Protein AF-A0A3N1Q6R4-F1 (afdb_monomer_lite)

Secondary structure (DSSP, 8-state):
-HHHHHHHHHHHHHHHHSS---HHHHHHHHHHHSSSHHHHHHHHTS-TT-TTHHHHHHHHHHHHHHHHHHHHHHHHHHHHHHS--SS-HHHHHHHHHHHHHHHHHHHHHHHHHHTTT----HHHHHHHHHHHHHHHHHHHHTT-S-HHHHHHHHHHHHHHHHHHHHHH-S--

pLDDT: mean 73.5, std 14.08, range [44.28, 95.25]

Radius of gyration: 28.42 Å; chains: 1; bounding box: 59×37×84 Å

Sequence (172 aa):
MMRTRLVRALADIEYYLQAPLGWKEGTILVWAGMRGAITVAAAQTLPEDAPHRNLLVFIAFAVATGSLLLQGGSIGWLVKRLAPATTNPADETAERTKIMTLMQEASAPLMTDYQRGDFVDKETRLAVLQAQRNALLDARDDGTFDAEILQSSLVVLDADQISIDLRGGPNG

Foldseek 3Di:
DVPVLVVVLVVVVVVVVPPPCPPVNVVVCCLVPDDQPVLLVVLVPDDPPDVPNVVSNVVSVVVSVVCCCVSVVVVVVCCVVVVPPPDDVVRVVVQLVVLVVLLCVQQVVLVVVVVVDDDPDLVSVLSSLVSSLVSLVVCVVSVVGDPVSSVVVNVVSVVVNVVSVVVCPPDD

Structure (mmCIF, N/CA/C/O backbone):
data_AF-A0A3N1Q6R4-F1
#
_entry.id   AF-A0A3N1Q6R4-F1
#
loop_
_atom_site.group_PDB
_atom_site.id
_atom_site.type_symbol
_atom_site.label_atom_id
_atom_site.label_alt_id
_atom_site.label_comp_id
_atom_site.label_asym_id
_atom_site.label_entity_id
_atom_site.label_seq_id
_atom_site.pdbx_PDB_ins_code
_atom_site.Cartn_x
_atom_site.Cartn_y
_atom_site.Cartn_z
_atom_site.occupancy
_atom_site.B_iso_or_equiv
_atom_site.auth_seq_id
_atom_site.auth_comp_id
_atom_site.auth_asym_id
_atom_site.auth_atom_id
_atom_site.pdbx_PDB_model_num
ATOM 1 N N . MET A 1 1 ? -30.566 1.320 2.551 1.00 51.12 1 MET A N 1
ATOM 2 C CA . MET A 1 1 ? -29.225 1.903 2.784 1.00 51.12 1 MET A CA 1
ATOM 3 C C . MET A 1 1 ? -28.197 1.562 1.693 1.00 51.12 1 MET A C 1
ATOM 5 O O . MET A 1 1 ? -27.353 2.399 1.429 1.00 51.12 1 MET A O 1
ATOM 9 N N . MET A 1 2 ? -28.301 0.428 0.979 1.00 44.28 2 MET A N 1
ATOM 10 C CA . MET A 1 2 ? -27.386 0.029 -0.120 1.00 44.28 2 MET A CA 1
ATOM 11 C C . MET A 1 2 ? -27.306 1.005 -1.319 1.00 44.28 2 MET A C 1
ATOM 13 O O . MET A 1 2 ? -26.285 1.097 -1.991 1.00 44.28 2 MET A O 1
ATOM 17 N N . ARG A 1 3 ? -28.388 1.745 -1.615 1.00 44.94 3 ARG A N 1
ATOM 18 C CA . ARG A 1 3 ? -28.489 2.554 -2.848 1.00 44.94 3 ARG A CA 1
ATOM 19 C C . ARG A 1 3 ? -27.643 3.829 -2.829 1.00 44.94 3 ARG A C 1
ATOM 21 O O . ARG A 1 3 ? -27.291 4.314 -3.893 1.00 44.94 3 ARG A O 1
ATOM 28 N N . THR A 1 4 ? -27.292 4.355 -1.657 1.00 51.00 4 THR A N 1
ATOM 29 C CA . THR A 1 4 ? -26.480 5.577 -1.542 1.00 51.00 4 THR A CA 1
ATOM 30 C C . THR A 1 4 ? -24.985 5.304 -1.735 1.00 51.00 4 THR A C 1
ATOM 32 O O . THR A 1 4 ? -24.269 6.183 -2.203 1.00 51.00 4 THR A O 1
ATOM 35 N N . ARG A 1 5 ? -24.524 4.080 -1.433 1.00 50.94 5 ARG A N 1
ATOM 36 C CA . ARG A 1 5 ? -23.114 3.666 -1.559 1.00 50.94 5 ARG A CA 1
ATOM 37 C C . ARG A 1 5 ? -22.686 3.505 -3.023 1.00 50.94 5 ARG A C 1
ATOM 39 O O . ARG A 1 5 ? -21.641 4.006 -3.418 1.00 50.94 5 ARG A O 1
ATOM 46 N N . LEU A 1 6 ? -23.557 2.926 -3.856 1.00 54.69 6 LEU A N 1
ATOM 47 C CA . LEU A 1 6 ? -23.303 2.746 -5.294 1.00 54.69 6 LEU A CA 1
ATOM 48 C C . LEU A 1 6 ? -23.161 4.068 -6.056 1.00 54.69 6 LEU A C 1
ATOM 50 O O . LEU A 1 6 ? -22.349 4.167 -6.966 1.00 54.69 6 LEU A O 1
ATOM 54 N N . VAL A 1 7 ? -23.928 5.094 -5.680 1.00 57.72 7 VAL A N 1
ATOM 55 C CA . VAL A 1 7 ? -23.880 6.398 -6.364 1.00 57.72 7 VAL A CA 1
ATOM 56 C C . VAL A 1 7 ? -22.548 7.109 -6.108 1.00 57.72 7 VAL A C 1
ATOM 58 O O . VAL A 1 7 ? -22.048 7.796 -6.992 1.00 57.72 7 VAL A O 1
ATOM 61 N N . ARG A 1 8 ? -21.950 6.913 -4.927 1.00 56.16 8 ARG A N 1
ATOM 62 C CA . ARG A 1 8 ? -20.665 7.520 -4.562 1.00 56.16 8 ARG A CA 1
ATOM 63 C C . ARG A 1 8 ? -19.482 6.767 -5.175 1.00 56.16 8 ARG A C 1
ATOM 65 O O . ARG A 1 8 ? -18.628 7.398 -5.779 1.00 56.16 8 ARG A O 1
ATOM 72 N N . ALA A 1 9 ? -19.517 5.433 -5.143 1.00 59.41 9 ALA A N 1
ATOM 73 C CA . ALA A 1 9 ? -18.496 4.587 -5.764 1.00 59.41 9 ALA A CA 1
ATOM 74 C C . ALA A 1 9 ? -18.388 4.808 -7.284 1.00 59.41 9 ALA A C 1
ATOM 76 O O . ALA A 1 9 ? -17.292 4.838 -7.833 1.00 59.41 9 ALA A O 1
ATOM 77 N N . LEU A 1 10 ? -19.515 5.018 -7.972 1.00 61.62 10 LEU A N 1
ATOM 78 C CA . LEU A 1 10 ? -19.499 5.327 -9.404 1.00 61.62 10 LEU A CA 1
ATOM 79 C C . LEU A 1 10 ? -18.947 6.730 -9.696 1.00 61.62 10 LEU A C 1
ATOM 81 O O . LEU A 1 10 ? -18.249 6.896 -10.690 1.00 61.62 10 LEU A O 1
ATOM 85 N N . ALA A 1 11 ? -19.202 7.713 -8.827 1.00 58.00 11 ALA A N 1
ATOM 86 C CA . ALA A 1 11 ? -18.662 9.064 -8.977 1.00 58.00 11 ALA A CA 1
ATOM 87 C C . ALA A 1 11 ? -17.135 9.111 -8.779 1.00 58.00 11 ALA A C 1
ATOM 89 O O . ALA A 1 11 ? -16.449 9.823 -9.511 1.00 58.00 11 ALA A O 1
ATOM 90 N N . ASP A 1 12 ? -16.601 8.317 -7.847 1.00 58.38 12 ASP A N 1
ATOM 91 C CA . ASP A 1 12 ? -15.154 8.212 -7.629 1.00 58.38 12 ASP A CA 1
ATOM 92 C C . ASP A 1 12 ? -14.467 7.426 -8.757 1.00 58.38 12 ASP A C 1
ATOM 94 O O . ASP A 1 12 ? -13.411 7.831 -9.237 1.00 58.38 12 ASP A O 1
ATOM 98 N N . ILE A 1 13 ? -15.084 6.354 -9.270 1.00 59.78 13 ILE A N 1
ATOM 99 C CA . ILE A 1 13 ? -14.570 5.631 -10.448 1.00 59.78 13 ILE A CA 1
ATOM 100 C C . ILE A 1 13 ? -14.526 6.549 -11.674 1.00 59.78 13 ILE A C 1
ATOM 102 O O . ILE A 1 13 ? -13.533 6.551 -12.399 1.00 59.78 13 ILE A O 1
ATOM 106 N N . GLU A 1 14 ? -15.566 7.353 -11.891 1.00 60.19 14 GLU A N 1
ATOM 107 C CA . GLU A 1 14 ? -15.596 8.351 -12.961 1.00 60.19 14 GLU A CA 1
ATOM 108 C C . GLU A 1 14 ? -14.468 9.385 -12.778 1.00 60.19 14 GLU A C 1
ATOM 110 O O . GLU A 1 14 ? -13.809 9.738 -13.750 1.00 60.19 14 GLU A O 1
ATOM 115 N N . TYR A 1 15 ? -14.157 9.795 -11.541 1.00 58.34 15 TYR A N 1
ATOM 116 C CA . TYR A 1 15 ? -13.028 10.680 -11.225 1.00 58.34 15 TYR A CA 1
ATOM 117 C C . TYR A 1 15 ? -11.657 10.044 -11.533 1.00 58.34 15 TYR A C 1
ATOM 119 O O . TYR A 1 15 ? -10.795 10.702 -12.116 1.00 58.34 15 TYR A O 1
ATOM 127 N N . TYR A 1 16 ? -11.457 8.757 -11.225 1.00 53.69 16 TYR A N 1
ATOM 128 C CA . TYR A 1 16 ? -10.213 8.038 -11.542 1.00 53.69 16 TYR A CA 1
ATOM 129 C C . TYR A 1 16 ? -10.074 7.681 -13.031 1.00 53.69 16 TYR A C 1
ATOM 131 O O . TYR A 1 16 ? -8.960 7.669 -13.550 1.00 53.69 16 TYR A O 1
ATOM 139 N N . LEU A 1 17 ? -11.182 7.434 -13.738 1.00 58.72 17 LEU A N 1
ATOM 140 C CA . LEU A 1 17 ? -11.193 7.234 -15.193 1.00 58.72 17 LEU A CA 1
ATOM 141 C C . LEU A 1 17 ? -11.013 8.552 -15.962 1.00 58.72 17 LEU A C 1
ATOM 143 O O . LEU A 1 17 ? -10.479 8.545 -17.071 1.00 58.72 17 LEU A O 1
ATOM 147 N N . GLN A 1 18 ? -11.449 9.674 -15.381 1.00 53.59 18 GLN A N 1
ATOM 148 C CA . GLN A 1 18 ? -11.308 11.012 -15.956 1.00 53.59 18 GLN A CA 1
ATOM 149 C C . GLN A 1 18 ? -10.004 11.710 -15.584 1.00 53.59 18 GLN A C 1
ATOM 151 O O . GLN A 1 18 ? -9.759 12.784 -16.126 1.00 53.59 18 GLN A O 1
ATOM 156 N N . ALA A 1 19 ? -9.155 11.140 -14.722 1.00 59.59 19 ALA A N 1
ATOM 157 C CA . ALA A 1 19 ? -7.798 11.635 -14.537 1.00 59.59 19 ALA A CA 1
ATOM 158 C C . ALA A 1 19 ? -7.038 11.413 -15.857 1.00 59.59 19 ALA A C 1
ATOM 160 O O . ALA A 1 19 ? -6.666 10.274 -16.160 1.00 59.59 19 ALA A O 1
ATOM 161 N N . PRO A 1 20 ? -6.828 12.454 -16.692 1.00 56.78 20 PRO A N 1
ATOM 162 C CA . PRO A 1 20 ? -6.059 12.263 -17.905 1.00 56.78 20 PRO A CA 1
ATOM 163 C C . PRO A 1 20 ? -4.674 11.829 -17.444 1.00 56.78 20 PRO A C 1
ATOM 165 O O . PRO A 1 20 ? -4.093 12.502 -16.591 1.00 56.78 20 PRO A O 1
ATOM 168 N N . LEU A 1 21 ? -4.161 10.711 -17.970 1.00 57.44 21 LEU A N 1
ATOM 169 C CA . LEU A 1 21 ? -2.762 10.342 -17.771 1.00 57.44 21 LEU A CA 1
ATOM 170 C C . LEU A 1 21 ? -1.955 11.598 -18.072 1.00 57.44 21 LEU A C 1
ATOM 172 O O . LEU A 1 21 ? -1.951 12.094 -19.205 1.00 57.44 21 LEU A O 1
ATOM 176 N N . GLY A 1 22 ? -1.372 12.175 -17.027 1.00 66.62 22 GLY A N 1
ATOM 177 C CA . GLY A 1 22 ? -0.635 13.404 -17.140 1.00 66.62 22 GLY A CA 1
ATOM 178 C C . GLY A 1 22 ? 0.475 13.178 -18.148 1.00 66.62 22 GLY A C 1
ATOM 179 O O . GLY A 1 22 ? 0.909 12.053 -18.416 1.00 66.62 22 GLY A O 1
ATOM 180 N N . TRP A 1 23 ? 0.995 14.264 -18.705 1.00 69.12 23 TRP A N 1
ATOM 181 C CA . TRP A 1 23 ? 2.143 14.188 -19.608 1.00 69.12 23 TRP A CA 1
ATOM 182 C C . TRP A 1 23 ? 3.275 13.316 -19.022 1.00 69.12 23 TRP A C 1
ATOM 184 O O . TRP A 1 23 ? 3.996 12.644 -19.759 1.00 69.12 23 TRP A O 1
ATOM 194 N N . LYS A 1 24 ? 3.394 13.273 -17.686 1.00 59.62 24 LYS A N 1
ATOM 195 C CA . LYS A 1 24 ? 4.312 12.412 -16.938 1.00 59.62 24 LYS A CA 1
ATOM 196 C C . LYS A 1 24 ? 3.988 10.921 -17.092 1.00 59.62 24 LYS A C 1
ATOM 198 O O . LYS A 1 24 ? 4.870 10.195 -17.546 1.00 59.62 24 LYS A O 1
ATOM 203 N N . GLU A 1 25 ? 2.768 10.466 -16.793 1.00 64.81 25 GLU A N 1
ATOM 204 C CA . GLU A 1 25 ? 2.383 9.058 -16.979 1.00 64.81 25 GLU A CA 1
ATOM 205 C C . GLU A 1 25 ? 2.469 8.630 -18.453 1.00 64.81 25 GLU A C 1
ATOM 207 O O . GLU A 1 25 ? 3.000 7.561 -18.756 1.00 64.81 25 GLU A O 1
ATOM 212 N N . GLY A 1 26 ? 2.040 9.489 -19.386 1.00 67.00 26 GLY A N 1
ATOM 213 C CA . GLY A 1 26 ? 2.143 9.221 -20.824 1.00 67.00 26 GLY A CA 1
ATOM 214 C C . GLY A 1 26 ? 3.593 9.098 -21.309 1.00 67.00 26 GLY A C 1
ATOM 215 O O . GLY A 1 26 ? 3.921 8.200 -22.085 1.00 67.00 26 GLY A O 1
ATOM 216 N N . THR A 1 27 ? 4.494 9.945 -20.801 1.00 67.00 27 THR A N 1
ATOM 217 C CA . THR A 1 27 ? 5.929 9.867 -21.122 1.00 67.00 27 THR A CA 1
ATOM 218 C C . THR A 1 27 ? 6.557 8.600 -20.545 1.00 67.00 27 THR A C 1
ATOM 220 O O . THR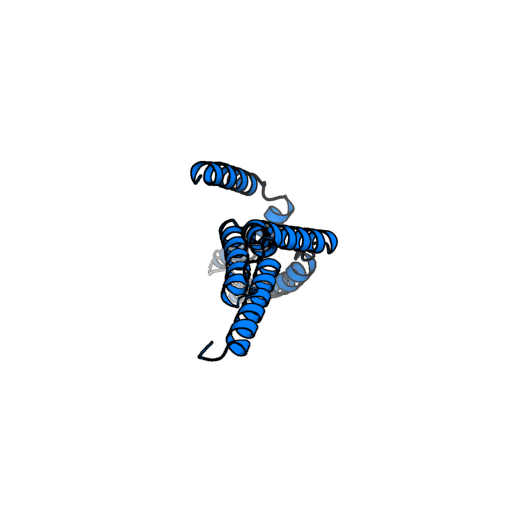 A 1 27 ? 7.346 7.958 -21.232 1.00 67.00 27 THR A O 1
ATOM 223 N N . ILE A 1 28 ? 6.188 8.201 -19.324 1.00 63.59 28 ILE A N 1
ATOM 224 C CA . ILE A 1 28 ? 6.680 6.969 -18.688 1.00 63.59 28 ILE A CA 1
ATOM 225 C C . ILE A 1 28 ? 6.215 5.733 -19.468 1.00 63.59 28 ILE A C 1
ATOM 227 O O . ILE A 1 28 ? 7.026 4.847 -19.727 1.00 63.59 28 ILE A O 1
ATOM 231 N N . LEU A 1 29 ? 4.957 5.697 -19.918 1.00 65.00 29 LEU A N 1
ATOM 232 C CA . LEU A 1 29 ? 4.409 4.597 -20.718 1.00 65.00 29 LEU A CA 1
ATOM 233 C C . LEU A 1 29 ? 5.110 4.468 -22.085 1.00 65.00 29 LEU A C 1
ATOM 235 O O . LEU A 1 29 ? 5.492 3.373 -22.498 1.00 65.00 29 LEU A O 1
ATOM 239 N N . VAL A 1 30 ? 5.348 5.594 -22.768 1.00 65.19 30 VAL A N 1
ATOM 240 C CA . VAL A 1 30 ? 6.086 5.645 -24.044 1.00 65.19 30 VAL A CA 1
ATOM 241 C C . VAL A 1 30 ? 7.556 5.246 -23.866 1.00 65.19 30 VAL A C 1
ATOM 243 O O . VAL A 1 30 ? 8.117 4.540 -24.711 1.00 65.19 30 VAL A O 1
ATOM 246 N N . TRP A 1 31 ? 8.180 5.669 -22.764 1.00 67.50 31 TRP A N 1
ATOM 247 C CA . TRP A 1 31 ? 9.572 5.360 -22.434 1.00 67.50 31 TRP A CA 1
ATOM 248 C C . TRP A 1 31 ? 9.766 3.888 -22.047 1.00 67.50 31 TRP A C 1
ATOM 250 O O . TRP A 1 31 ? 10.745 3.277 -22.470 1.00 67.50 31 TRP A O 1
ATOM 260 N N . ALA A 1 32 ? 8.806 3.298 -21.330 1.00 64.44 32 ALA A N 1
ATOM 261 C CA . ALA A 1 32 ? 8.818 1.890 -20.942 1.00 64.44 32 ALA A CA 1
ATOM 262 C C . ALA A 1 32 ? 8.531 0.927 -22.114 1.00 64.44 32 ALA A C 1
ATOM 264 O O . ALA A 1 32 ? 8.953 -0.227 -22.062 1.00 64.44 32 ALA A O 1
ATOM 265 N N . GLY A 1 33 ? 7.826 1.373 -23.164 1.00 62.22 33 GLY A N 1
ATOM 266 C CA . GLY A 1 33 ? 7.257 0.471 -24.174 1.00 62.22 33 GLY A CA 1
ATOM 267 C C . GLY A 1 33 ? 7.935 0.397 -25.549 1.00 62.22 33 GLY A C 1
ATOM 268 O O . GLY A 1 33 ? 7.882 -0.655 -26.178 1.00 62.22 33 GLY A O 1
ATOM 269 N N . MET A 1 34 ? 8.550 1.462 -26.081 1.00 62.91 34 MET A N 1
ATOM 270 C CA . MET A 1 34 ? 8.717 1.540 -27.553 1.00 62.91 34 MET A CA 1
ATOM 271 C C . MET A 1 34 ? 10.139 1.548 -28.120 1.00 62.91 34 MET A C 1
ATOM 273 O O . MET A 1 34 ? 10.294 1.574 -29.340 1.00 62.91 34 MET A O 1
ATOM 277 N N . ARG A 1 35 ? 11.201 1.521 -27.311 1.00 61.28 35 ARG A N 1
ATOM 278 C CA . ARG A 1 35 ? 12.550 1.804 -27.851 1.00 61.28 35 ARG A CA 1
ATOM 279 C C . ARG A 1 35 ? 13.443 0.601 -28.176 1.00 61.28 35 ARG A C 1
ATOM 281 O O . ARG A 1 35 ? 14.469 0.799 -28.818 1.00 61.28 35 ARG A O 1
ATOM 288 N N . GLY A 1 36 ? 13.053 -0.627 -27.828 1.00 57.31 36 GLY A N 1
ATOM 289 C CA . GLY A 1 36 ? 13.862 -1.833 -28.090 1.00 57.31 36 GLY A CA 1
ATOM 290 C C . GLY A 1 36 ? 13.368 -2.714 -29.245 1.00 57.31 36 GLY A C 1
ATOM 291 O O . GLY A 1 36 ? 14.158 -3.134 -30.089 1.00 57.31 36 GLY A O 1
ATOM 292 N N . ALA A 1 37 ? 12.058 -2.973 -29.311 1.00 62.12 37 ALA A N 1
ATOM 293 C CA . ALA A 1 37 ? 11.483 -3.953 -30.238 1.00 62.12 37 ALA A CA 1
ATOM 294 C C . ALA A 1 37 ? 11.598 -3.539 -31.717 1.00 62.12 37 ALA A C 1
ATOM 296 O O . ALA A 1 37 ? 11.879 -4.379 -32.568 1.00 62.12 37 ALA A O 1
ATOM 297 N N . ILE A 1 38 ? 11.448 -2.243 -32.021 1.00 67.25 38 ILE A N 1
ATOM 298 C CA . ILE A 1 38 ? 11.525 -1.711 -33.393 1.00 67.25 38 ILE A CA 1
ATOM 299 C C . ILE A 1 38 ? 12.938 -1.836 -33.978 1.00 67.25 38 ILE A C 1
ATOM 301 O O . ILE A 1 38 ? 13.080 -2.209 -35.137 1.00 67.25 38 ILE A O 1
ATOM 305 N N . THR A 1 39 ? 13.985 -1.588 -33.188 1.00 66.94 39 THR A N 1
ATOM 306 C CA . THR A 1 39 ? 15.380 -1.703 -33.651 1.00 66.94 39 THR A CA 1
ATOM 307 C C . THR A 1 39 ? 15.749 -3.156 -33.955 1.00 66.94 39 THR A C 1
ATOM 309 O O . THR A 1 39 ? 16.407 -3.435 -34.955 1.00 66.94 39 THR A O 1
ATOM 312 N N . VAL A 1 40 ? 15.280 -4.095 -33.126 1.00 63.41 40 VAL A N 1
ATOM 313 C CA . VAL A 1 40 ? 15.491 -5.536 -33.336 1.00 63.41 40 VAL A CA 1
ATOM 314 C C . VAL A 1 40 ? 14.692 -6.041 -34.541 1.00 63.41 40 VAL A C 1
ATOM 316 O O . VAL A 1 40 ? 15.233 -6.783 -35.357 1.00 63.41 40 VAL A O 1
ATOM 319 N N . ALA A 1 41 ? 13.440 -5.602 -34.699 1.00 67.44 41 ALA A N 1
ATOM 320 C CA . ALA A 1 41 ? 12.620 -5.936 -35.862 1.00 67.44 41 ALA A CA 1
ATOM 321 C C . ALA A 1 41 ? 13.224 -5.382 -37.166 1.00 67.44 41 ALA A C 1
ATOM 323 O O . ALA A 1 41 ? 13.320 -6.109 -38.151 1.00 67.44 41 ALA A O 1
ATOM 324 N N . ALA A 1 42 ? 13.714 -4.137 -37.162 1.00 66.12 42 ALA A N 1
ATOM 325 C CA . ALA A 1 42 ? 14.387 -3.537 -38.313 1.00 66.12 42 ALA A CA 1
ATOM 326 C C . ALA A 1 42 ? 15.681 -4.283 -38.683 1.00 66.12 42 ALA A C 1
ATOM 328 O O . ALA A 1 42 ? 15.943 -4.507 -39.863 1.00 66.12 42 ALA A O 1
ATOM 329 N N . ALA A 1 43 ? 16.458 -4.750 -37.699 1.00 62.06 43 ALA A N 1
ATOM 330 C CA . ALA A 1 43 ? 17.654 -5.554 -37.959 1.00 62.06 43 ALA A CA 1
ATOM 331 C C . ALA A 1 43 ? 17.343 -6.883 -38.679 1.00 62.06 43 ALA A C 1
ATOM 333 O O . ALA A 1 43 ? 18.171 -7.357 -39.455 1.00 62.06 43 ALA A O 1
ATOM 334 N N . GLN A 1 44 ? 16.152 -7.466 -38.478 1.00 63.03 44 GLN A N 1
ATOM 335 C CA . GLN A 1 44 ? 15.723 -8.677 -39.193 1.00 63.03 44 GLN A CA 1
ATOM 336 C C . GLN A 1 44 ? 15.259 -8.413 -40.633 1.00 63.03 44 GLN A C 1
ATOM 338 O O . GLN A 1 44 ? 15.176 -9.354 -41.416 1.00 63.03 44 GLN A O 1
ATOM 343 N N . THR A 1 45 ? 15.003 -7.156 -41.011 1.00 71.00 45 THR A N 1
ATOM 344 C CA . THR A 1 45 ? 14.615 -6.795 -42.388 1.00 71.00 45 THR A CA 1
ATOM 345 C C . THR A 1 45 ? 15.804 -6.634 -43.347 1.00 71.00 45 THR A C 1
ATOM 347 O O . THR A 1 45 ? 15.599 -6.353 -44.526 1.00 71.00 45 THR A O 1
ATOM 350 N N . LEU A 1 46 ? 17.048 -6.815 -42.874 1.00 66.75 46 LEU A N 1
ATOM 351 C CA . LEU A 1 46 ? 18.245 -6.707 -43.715 1.00 66.75 46 LEU A CA 1
ATOM 352 C C . LEU A 1 46 ? 18.364 -7.885 -44.716 1.00 66.75 46 LEU A C 1
ATOM 354 O O . LEU A 1 46 ? 18.304 -9.040 -44.276 1.00 66.75 46 LEU A O 1
ATOM 358 N N . PRO A 1 47 ? 18.621 -7.621 -46.018 1.00 63.31 47 PRO A N 1
ATOM 359 C CA . PRO A 1 47 ? 18.847 -8.653 -47.040 1.00 63.31 47 PRO A CA 1
ATOM 360 C C . PRO A 1 47 ? 20.013 -9.594 -46.694 1.00 63.31 47 PRO A C 1
ATOM 362 O O . PRO A 1 47 ? 20.998 -9.169 -46.083 1.00 63.31 47 PRO A O 1
ATOM 365 N N . GLU A 1 48 ? 19.929 -10.870 -47.091 1.00 62.03 48 GLU A N 1
ATOM 366 C CA . GLU A 1 48 ? 20.963 -11.880 -46.790 1.00 62.03 48 GLU A CA 1
ATOM 367 C C . GLU A 1 48 ? 22.297 -11.617 -47.510 1.00 62.03 48 GLU A C 1
ATOM 369 O O . GLU A 1 48 ? 23.358 -12.000 -47.018 1.00 62.03 48 GLU A O 1
ATOM 374 N N . ASP A 1 49 ? 22.244 -10.872 -48.610 1.00 65.75 49 ASP A N 1
ATOM 375 C CA . ASP A 1 49 ? 23.348 -10.578 -49.525 1.00 65.75 49 ASP A CA 1
ATOM 376 C C . ASP A 1 49 ? 24.237 -9.408 -49.044 1.00 65.75 49 ASP A C 1
ATOM 378 O O . ASP A 1 49 ? 25.183 -9.002 -49.723 1.00 65.75 49 ASP A O 1
ATOM 382 N N . ALA A 1 50 ? 23.943 -8.841 -47.867 1.00 65.62 50 ALA A N 1
ATOM 383 C CA . ALA A 1 50 ? 24.677 -7.714 -47.304 1.00 65.62 50 ALA A CA 1
ATOM 384 C C . ALA A 1 50 ? 26.110 -8.116 -46.876 1.00 65.62 50 ALA A C 1
ATOM 386 O O . ALA A 1 50 ? 26.282 -9.014 -46.037 1.00 65.62 50 ALA A O 1
ATOM 387 N N . PRO A 1 51 ? 27.160 -7.419 -47.357 1.00 69.38 51 PRO A N 1
ATOM 388 C CA . PRO A 1 51 ? 28.521 -7.622 -46.873 1.00 69.38 51 PRO A CA 1
ATOM 389 C C . PRO A 1 51 ? 28.584 -7.433 -45.353 1.00 69.38 51 PRO A C 1
ATOM 391 O O . PRO A 1 51 ? 28.081 -6.448 -44.817 1.00 69.38 51 PRO A O 1
ATOM 394 N N . HIS A 1 52 ? 29.209 -8.377 -44.646 1.00 70.38 52 HIS A N 1
ATOM 395 C CA . HIS A 1 52 ? 29.353 -8.354 -43.183 1.00 70.38 52 HIS A CA 1
ATOM 396 C C . HIS A 1 52 ? 28.034 -8.385 -42.379 1.00 70.38 52 HIS A C 1
ATOM 398 O O . HIS A 1 52 ? 28.012 -7.946 -41.227 1.00 70.38 52 HIS A O 1
ATOM 404 N N . ARG A 1 53 ? 26.952 -8.972 -42.918 1.00 69.56 53 ARG A N 1
ATOM 405 C CA . ARG A 1 53 ? 25.655 -9.150 -42.226 1.00 69.56 53 ARG A CA 1
ATOM 406 C C . ARG A 1 53 ? 25.783 -9.640 -40.780 1.00 69.56 53 ARG A C 1
ATOM 408 O O . ARG A 1 53 ? 25.186 -9.057 -39.881 1.00 69.56 53 ARG A O 1
ATOM 415 N N . ASN A 1 54 ? 26.600 -10.664 -40.535 1.00 74.50 54 ASN A N 1
ATOM 416 C CA . ASN A 1 54 ? 26.783 -11.219 -39.188 1.00 74.50 54 ASN A CA 1
ATOM 417 C C . ASN A 1 54 ? 27.365 -10.194 -38.199 1.00 74.50 54 ASN A C 1
ATOM 419 O O . ASN A 1 54 ? 26.971 -10.177 -37.036 1.00 74.50 54 ASN A O 1
ATOM 423 N N . LEU A 1 55 ? 28.256 -9.308 -38.660 1.00 77.25 55 LEU A N 1
ATOM 424 C CA . LEU A 1 55 ? 28.825 -8.234 -37.843 1.00 77.25 55 LEU A CA 1
ATOM 425 C C . LEU A 1 55 ? 27.774 -7.158 -37.534 1.00 77.25 55 LEU A C 1
ATOM 427 O O . LEU A 1 55 ? 27.677 -6.706 -36.397 1.00 77.25 55 LEU A O 1
ATOM 431 N N . LEU A 1 56 ? 26.957 -6.782 -38.521 1.00 75.19 56 LEU A N 1
ATOM 432 C CA . LEU A 1 56 ? 25.881 -5.801 -38.342 1.00 75.19 56 LEU A CA 1
ATOM 433 C C . LEU A 1 56 ? 24.794 -6.310 -37.388 1.00 75.19 56 LEU A C 1
ATOM 435 O O . LEU A 1 56 ? 24.361 -5.571 -36.507 1.00 75.19 56 LEU A O 1
ATOM 439 N N . VAL A 1 57 ? 24.404 -7.581 -37.509 1.00 76.06 57 VAL A N 1
ATOM 440 C CA . VAL A 1 57 ? 23.447 -8.225 -36.595 1.00 76.06 57 VAL A CA 1
ATOM 441 C C . VAL A 1 57 ? 24.021 -8.312 -35.177 1.00 76.06 57 VAL A C 1
ATOM 443 O O . VAL A 1 57 ? 23.312 -8.007 -34.220 1.00 76.06 57 VAL A O 1
ATOM 446 N N . PHE A 1 58 ? 25.307 -8.653 -35.025 1.00 79.94 58 PHE A N 1
ATOM 447 C CA . PHE A 1 58 ? 25.979 -8.674 -33.721 1.00 79.94 58 PHE A CA 1
ATOM 448 C C . PHE A 1 58 ? 26.003 -7.291 -33.059 1.00 79.94 58 PHE A C 1
ATOM 450 O O . PHE A 1 58 ? 25.652 -7.168 -31.887 1.00 79.94 58 PHE A O 1
ATOM 457 N N . ILE A 1 59 ? 26.362 -6.241 -33.805 1.00 80.44 59 ILE A N 1
ATOM 458 C CA . ILE A 1 59 ? 26.378 -4.864 -33.293 1.00 80.44 59 ILE A CA 1
ATOM 459 C C . ILE A 1 59 ? 24.960 -4.408 -32.934 1.00 80.44 59 ILE A C 1
ATOM 461 O O . ILE A 1 59 ? 24.758 -3.854 -31.856 1.00 80.44 59 ILE A O 1
ATOM 465 N N . ALA A 1 60 ? 23.968 -4.678 -33.787 1.00 76.81 60 ALA A N 1
ATOM 466 C CA . ALA A 1 60 ? 22.573 -4.337 -33.515 1.00 76.81 60 ALA A CA 1
ATOM 467 C C . ALA A 1 60 ? 22.061 -5.019 -32.237 1.00 76.81 60 ALA A C 1
ATOM 469 O O . ALA A 1 60 ? 21.433 -4.367 -31.402 1.00 76.81 60 ALA A O 1
ATOM 470 N N . PHE A 1 61 ? 22.384 -6.302 -32.046 1.00 76.38 61 PHE A N 1
ATOM 471 C CA . PHE A 1 61 ? 22.031 -7.042 -30.837 1.00 76.38 61 PHE A CA 1
ATOM 472 C C . PHE A 1 61 ? 22.754 -6.494 -29.602 1.00 76.38 61 PHE A C 1
ATOM 474 O O . PHE A 1 61 ? 22.110 -6.203 -28.599 1.00 76.38 61 PHE A O 1
ATOM 481 N N . ALA A 1 62 ? 24.068 -6.267 -29.680 1.00 82.19 62 ALA A N 1
ATOM 482 C CA . ALA A 1 62 ? 24.856 -5.725 -28.575 1.00 82.19 62 ALA A CA 1
ATOM 483 C C . ALA A 1 62 ? 24.360 -4.337 -28.132 1.00 82.19 62 ALA A C 1
ATOM 485 O O . ALA A 1 62 ? 24.223 -4.078 -26.936 1.00 82.19 62 ALA A O 1
ATOM 486 N N . VAL A 1 63 ? 24.031 -3.460 -29.086 1.00 79.31 63 VAL A N 1
ATOM 487 C CA . VAL A 1 63 ? 23.473 -2.128 -28.809 1.00 79.31 63 VAL A CA 1
ATOM 488 C C . VAL A 1 63 ? 22.068 -2.231 -28.215 1.00 79.31 63 VAL A C 1
ATOM 490 O O . VAL A 1 63 ? 21.770 -1.520 -27.254 1.00 79.31 63 VAL A O 1
ATOM 493 N N . ALA A 1 64 ? 21.215 -3.123 -28.729 1.00 75.69 64 ALA A N 1
ATOM 494 C CA . ALA A 1 64 ? 19.872 -3.338 -28.195 1.00 75.69 64 ALA A CA 1
ATOM 495 C C . ALA A 1 64 ? 19.912 -3.882 -26.758 1.00 75.69 64 ALA A C 1
ATOM 497 O O . ALA A 1 64 ? 19.268 -3.316 -25.876 1.00 75.69 64 ALA A O 1
ATOM 498 N N . THR A 1 65 ? 20.710 -4.921 -26.496 1.00 75.38 65 THR A N 1
ATOM 499 C CA . T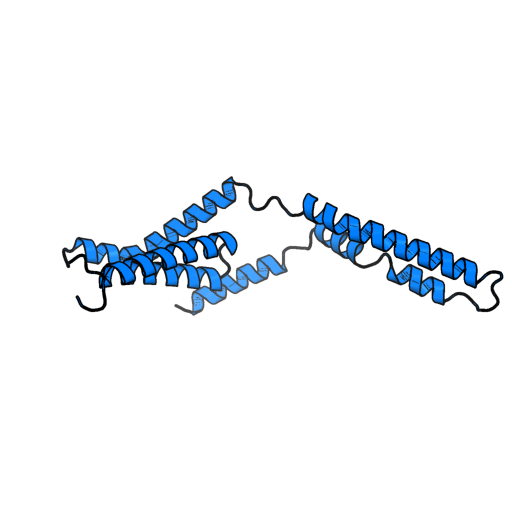HR A 1 65 ? 20.878 -5.510 -25.161 1.00 75.38 65 THR A CA 1
ATOM 500 C C . THR A 1 65 ? 21.525 -4.529 -24.192 1.00 75.38 65 THR A C 1
ATOM 502 O O . THR A 1 65 ? 21.036 -4.374 -23.077 1.00 75.38 65 THR A O 1
ATOM 505 N N . GLY A 1 66 ? 22.577 -3.817 -24.607 1.00 79.75 66 GLY A N 1
ATOM 506 C CA . GLY A 1 66 ? 23.215 -2.790 -23.783 1.00 79.75 66 GLY A CA 1
ATOM 507 C C . GLY A 1 66 ? 22.248 -1.662 -23.422 1.00 79.75 66 GLY A C 1
ATOM 508 O O . GLY A 1 66 ? 22.169 -1.262 -22.262 1.00 79.75 66 GLY A O 1
ATOM 509 N N . SER A 1 67 ? 21.441 -1.211 -24.385 1.00 73.44 67 SER A N 1
ATOM 510 C CA . SER A 1 67 ? 20.402 -0.206 -24.142 1.00 73.44 67 SER A CA 1
ATOM 511 C C . SER A 1 67 ? 19.324 -0.726 -23.194 1.00 73.44 67 SER A C 1
ATOM 513 O O . SER A 1 67 ? 18.945 -0.002 -22.281 1.00 73.44 67 SER A O 1
ATOM 515 N N . LEU A 1 68 ? 18.876 -1.978 -23.350 1.00 74.19 68 LEU A N 1
ATOM 516 C CA . LEU A 1 68 ? 17.892 -2.602 -22.459 1.00 74.19 68 LEU A CA 1
ATOM 517 C C . LEU A 1 68 ? 18.423 -2.777 -21.036 1.00 74.19 68 LEU A C 1
ATOM 519 O O . LEU A 1 68 ? 17.681 -2.565 -20.087 1.00 74.19 68 LEU A O 1
ATOM 523 N N . LEU A 1 69 ? 19.690 -3.154 -20.871 1.00 73.94 69 LEU A N 1
ATOM 524 C CA . LEU A 1 69 ? 20.312 -3.310 -19.556 1.00 73.94 69 LEU A CA 1
ATOM 525 C C . LEU A 1 69 ? 20.489 -1.959 -18.860 1.00 73.94 69 LEU A C 1
ATOM 527 O O . LEU A 1 69 ? 20.175 -1.828 -17.678 1.00 73.94 69 LEU A O 1
ATOM 531 N N . LEU A 1 70 ? 20.928 -0.937 -19.598 1.00 73.62 70 LEU A N 1
ATOM 532 C CA . LEU A 1 70 ? 21.050 0.421 -19.072 1.00 73.62 70 LEU A CA 1
ATOM 533 C C . LEU A 1 70 ? 19.677 1.028 -18.751 1.00 73.62 70 LEU A C 1
ATOM 535 O O . LEU A 1 70 ? 19.525 1.640 -17.696 1.00 73.62 70 LEU A O 1
ATOM 539 N N . GLN A 1 71 ? 18.667 0.831 -19.604 1.00 66.00 71 GLN A N 1
ATOM 540 C CA . GLN A 1 71 ? 17.295 1.322 -19.399 1.00 66.00 71 GLN A CA 1
ATOM 541 C C . GLN A 1 71 ? 16.558 0.544 -18.300 1.00 66.00 71 GLN A C 1
ATOM 543 O O . GLN A 1 71 ? 15.997 1.146 -17.392 1.00 66.00 71 GLN A O 1
ATOM 548 N N . GLY A 1 72 ? 16.624 -0.787 -18.308 1.00 67.44 72 GLY A N 1
ATOM 549 C CA . GLY A 1 72 ? 16.044 -1.650 -17.276 1.00 67.44 72 GLY A CA 1
ATOM 550 C C . GLY A 1 72 ? 16.677 -1.432 -15.900 1.00 67.44 72 GLY A C 1
ATOM 551 O O . GLY A 1 72 ? 15.970 -1.365 -14.897 1.00 67.44 72 GLY A O 1
ATOM 552 N N . GLY A 1 73 ? 17.996 -1.218 -15.847 1.00 69.31 73 GLY A N 1
ATOM 553 C CA . GLY A 1 73 ? 18.697 -0.848 -14.615 1.00 69.31 73 GLY A CA 1
ATOM 554 C C . GLY A 1 73 ? 18.344 0.559 -14.124 1.00 69.31 73 GLY A C 1
ATOM 555 O O . GLY A 1 73 ? 18.216 0.786 -12.919 1.00 69.31 73 GLY A O 1
ATOM 556 N N . SER A 1 74 ? 18.117 1.502 -15.043 1.00 66.62 74 SER A N 1
ATOM 557 C CA . SER A 1 74 ? 17.693 2.857 -14.683 1.00 66.62 74 SER A CA 1
ATOM 558 C C . SER A 1 74 ? 16.214 2.954 -14.314 1.00 66.62 74 SER A C 1
ATOM 560 O O . SER A 1 74 ? 15.886 3.872 -13.576 1.00 66.62 74 SER A O 1
ATOM 562 N N . ILE A 1 75 ? 15.348 1.995 -14.671 1.00 61.69 75 ILE A N 1
ATOM 563 C CA . ILE A 1 75 ? 13.977 1.907 -14.131 1.00 61.69 75 ILE A CA 1
ATOM 564 C C . ILE A 1 75 ? 14.002 1.671 -12.621 1.00 61.69 75 ILE A C 1
ATOM 566 O O . ILE A 1 75 ? 13.275 2.346 -11.911 1.00 61.69 75 ILE A O 1
ATOM 570 N N . GLY A 1 76 ? 14.863 0.798 -12.090 1.00 61.41 76 GLY A N 1
ATOM 571 C CA . GLY A 1 76 ? 14.959 0.608 -10.634 1.00 61.41 76 GLY A CA 1
ATOM 572 C C . GLY A 1 76 ? 15.404 1.879 -9.895 1.00 61.41 76 GLY A C 1
ATOM 573 O O . GLY A 1 76 ? 14.887 2.204 -8.826 1.00 61.41 76 GLY A O 1
ATOM 574 N N . TRP A 1 77 ? 16.329 2.638 -10.490 1.00 68.56 77 TRP A N 1
ATOM 575 C CA . TRP A 1 77 ? 16.781 3.930 -9.961 1.00 68.56 77 TRP A CA 1
ATOM 576 C C . TRP A 1 77 ? 15.731 5.037 -10.132 1.00 68.56 77 TRP A C 1
ATOM 578 O O . TRP A 1 77 ? 15.522 5.835 -9.222 1.00 68.56 77 TRP A O 1
ATOM 588 N N . LEU A 1 78 ? 15.037 5.062 -11.272 1.00 64.75 78 LEU A N 1
ATOM 589 C CA . LEU A 1 78 ? 13.988 6.023 -11.590 1.00 64.75 78 LEU A CA 1
ATOM 590 C C . LEU A 1 78 ? 12.749 5.762 -10.741 1.00 64.75 78 LEU A C 1
ATOM 592 O O . LEU A 1 78 ? 12.255 6.699 -10.147 1.00 64.75 78 LEU A O 1
ATOM 596 N N . VAL A 1 79 ? 12.309 4.516 -10.571 1.00 62.41 79 VAL A N 1
ATOM 597 C CA . VAL A 1 79 ? 11.254 4.138 -9.621 1.00 62.41 79 VAL A CA 1
ATOM 598 C C . VAL A 1 79 ? 11.663 4.524 -8.206 1.00 62.41 79 VAL A C 1
ATOM 600 O O . VAL A 1 79 ? 10.857 5.097 -7.505 1.00 62.41 79 VAL A O 1
ATOM 603 N N . LYS A 1 80 ? 12.916 4.350 -7.775 1.00 60.88 80 LYS A N 1
ATOM 604 C CA . LYS A 1 80 ? 13.336 4.859 -6.453 1.00 60.88 80 LYS A CA 1
ATOM 605 C C . LYS A 1 80 ? 13.332 6.386 -6.329 1.00 60.88 80 LYS A C 1
ATOM 607 O O . LYS A 1 80 ? 13.257 6.899 -5.219 1.00 60.88 80 LYS A O 1
ATOM 612 N N . ARG A 1 81 ? 13.461 7.113 -7.439 1.00 65.56 81 ARG A N 1
ATOM 613 C CA . ARG A 1 81 ? 13.544 8.583 -7.471 1.00 65.56 81 ARG A CA 1
ATOM 614 C C . ARG A 1 81 ? 12.206 9.260 -7.794 1.00 65.56 81 ARG A C 1
ATOM 616 O O . ARG A 1 81 ? 12.043 10.440 -7.506 1.00 65.56 81 ARG A O 1
ATOM 623 N N . LEU A 1 82 ? 11.296 8.522 -8.424 1.00 57.56 82 LEU A N 1
ATOM 624 C CA . LEU A 1 82 ? 9.994 8.954 -8.925 1.00 57.56 82 LEU A CA 1
ATOM 625 C C . LEU A 1 82 ? 8.834 8.197 -8.276 1.00 57.56 82 LEU A C 1
ATOM 627 O O . LEU A 1 82 ? 7.696 8.606 -8.489 1.00 57.56 82 LEU A O 1
ATOM 631 N N . ALA A 1 83 ? 9.098 7.132 -7.503 1.00 51.44 83 ALA A N 1
ATOM 632 C CA . ALA A 1 83 ? 8.174 6.677 -6.476 1.00 51.44 83 ALA A CA 1
ATOM 633 C C . ALA A 1 83 ? 7.821 7.947 -5.714 1.00 51.44 83 ALA A C 1
ATOM 635 O O . ALA A 1 83 ? 8.736 8.600 -5.189 1.00 51.44 83 ALA A O 1
ATOM 636 N N . PRO A 1 84 ? 6.546 8.363 -5.757 1.00 45.09 84 PRO A N 1
ATOM 637 C CA . PRO A 1 84 ? 6.100 9.488 -4.972 1.00 45.09 84 PRO A CA 1
ATOM 638 C C . PRO A 1 84 ? 6.634 9.247 -3.574 1.00 45.09 84 PRO A C 1
ATOM 640 O O . PRO A 1 84 ? 6.616 8.103 -3.112 1.00 45.09 84 PRO A O 1
ATOM 643 N N . ALA A 1 85 ? 7.167 10.293 -2.945 1.00 47.59 85 ALA A N 1
ATOM 644 C CA . ALA A 1 85 ? 7.311 10.288 -1.503 1.00 47.59 85 ALA A CA 1
ATOM 645 C C . ALA A 1 85 ? 6.033 9.643 -0.970 1.00 47.59 85 ALA A C 1
ATOM 647 O O . ALA A 1 85 ? 4.950 10.175 -1.220 1.00 47.59 85 ALA A O 1
ATOM 648 N N . THR A 1 86 ? 6.162 8.438 -0.411 1.00 49.03 86 THR A N 1
ATOM 649 C CA . THR A 1 86 ? 5.103 7.776 0.337 1.00 49.03 86 THR A CA 1
ATOM 650 C C . THR A 1 86 ? 4.555 8.868 1.225 1.00 49.03 86 THR A C 1
ATOM 652 O O . THR A 1 86 ? 5.329 9.390 2.022 1.00 49.03 86 THR A O 1
ATOM 655 N N . THR A 1 87 ? 3.342 9.314 0.904 1.00 55.44 87 THR A N 1
ATOM 656 C CA . THR A 1 87 ? 2.484 10.228 1.648 1.00 55.44 87 THR A CA 1
ATOM 657 C C . THR A 1 87 ? 3.246 11.289 2.449 1.00 55.44 87 THR A C 1
ATOM 659 O O . THR A 1 87 ? 3.860 10.985 3.466 1.00 55.44 87 THR A O 1
ATOM 662 N N . ASN A 1 88 ? 3.197 12.560 2.020 1.00 60.44 88 ASN A N 1
ATOM 663 C CA . ASN A 1 88 ? 3.677 13.690 2.829 1.00 60.44 88 ASN A CA 1
ATOM 664 C C . ASN A 1 88 ? 3.329 13.425 4.310 1.00 60.44 88 ASN A C 1
ATOM 666 O O . ASN A 1 88 ? 2.169 13.125 4.576 1.00 60.44 88 ASN A O 1
ATOM 670 N N . PRO A 1 89 ? 4.269 13.473 5.272 1.00 64.44 89 PRO A N 1
ATOM 671 C CA . PRO A 1 89 ? 4.003 13.046 6.653 1.00 64.44 89 PRO A CA 1
ATOM 672 C C . PRO A 1 89 ? 2.772 13.728 7.281 1.00 64.44 89 PRO A C 1
ATOM 674 O O . PRO A 1 89 ? 2.129 13.177 8.177 1.00 64.44 89 PRO A O 1
ATOM 677 N N . ALA A 1 90 ? 2.404 14.914 6.785 1.00 70.00 90 ALA A N 1
ATOM 678 C CA . ALA A 1 90 ? 1.154 15.586 7.128 1.00 70.00 90 ALA A CA 1
ATOM 679 C C . ALA A 1 90 ? -0.111 14.812 6.694 1.00 70.00 90 ALA A C 1
ATOM 681 O O . ALA A 1 90 ? -1.061 14.718 7.470 1.00 70.00 90 ALA A O 1
ATOM 682 N N . ASP A 1 91 ? -0.113 14.235 5.494 1.00 74.12 91 ASP A N 1
ATOM 683 C CA . ASP A 1 91 ? -1.218 13.451 4.938 1.00 74.12 91 ASP A CA 1
ATOM 684 C C . ASP A 1 91 ? -1.362 12.109 5.677 1.00 74.12 91 ASP A C 1
ATOM 686 O O . ASP A 1 91 ? -2.476 11.720 6.019 1.00 74.12 91 ASP A O 1
ATOM 690 N N . GLU A 1 92 ? -0.248 11.464 6.048 1.00 77.38 92 GLU A N 1
ATOM 691 C CA . GLU A 1 92 ? -0.258 10.207 6.817 1.00 77.38 92 GLU A CA 1
ATOM 692 C C . GLU A 1 92 ? -0.843 10.434 8.219 1.00 77.38 92 GLU A C 1
ATOM 694 O O . GLU A 1 92 ? -1.660 9.661 8.724 1.00 77.38 92 GLU A O 1
ATOM 699 N N . THR A 1 93 ? -0.472 11.552 8.848 1.00 82.31 93 THR A N 1
ATOM 700 C CA . THR A 1 93 ? -1.009 11.949 10.155 1.00 82.31 93 THR A CA 1
ATOM 701 C C . THR A 1 93 ? -2.507 12.256 10.069 1.00 82.31 93 THR A C 1
ATOM 703 O O . THR A 1 93 ? -3.281 11.864 10.949 1.00 82.31 93 THR A O 1
ATOM 706 N N . ALA A 1 94 ? -2.940 12.932 9.001 1.00 85.12 94 ALA A N 1
ATOM 707 C CA . ALA A 1 94 ? -4.352 13.213 8.759 1.00 85.12 94 ALA A CA 1
ATOM 708 C C . ALA A 1 94 ? -5.157 11.923 8.540 1.00 85.12 94 ALA A C 1
ATOM 710 O O . ALA A 1 94 ? -6.275 11.795 9.042 1.00 85.12 94 ALA A O 1
ATOM 711 N N . GLU A 1 95 ? -4.589 10.947 7.841 1.00 84.75 95 GLU A N 1
ATOM 712 C CA . GLU A 1 95 ? -5.225 9.662 7.574 1.00 84.75 95 GLU A CA 1
ATOM 713 C C . GLU A 1 95 ? -5.353 8.795 8.829 1.00 84.75 95 GLU A C 1
ATOM 715 O O . GLU A 1 95 ? -6.446 8.317 9.143 1.00 84.75 95 GLU A O 1
ATOM 720 N N . ARG A 1 96 ? -4.284 8.702 9.629 1.00 88.44 96 ARG A N 1
ATOM 721 C CA . ARG A 1 96 ? -4.322 8.071 10.960 1.00 88.44 96 ARG A CA 1
ATOM 722 C C . ARG A 1 96 ? -5.399 8.695 11.847 1.00 88.44 96 ARG A C 1
ATOM 724 O O . ARG A 1 96 ? -6.119 7.980 12.540 1.00 88.44 96 ARG A O 1
ATOM 731 N N . THR A 1 97 ? -5.547 10.021 11.801 1.00 91.06 97 THR A N 1
ATOM 732 C CA . THR A 1 97 ? -6.584 10.735 12.563 1.00 91.06 97 THR A CA 1
ATOM 733 C C . THR A 1 97 ? -7.986 10.318 12.118 1.00 91.06 97 THR A C 1
ATOM 735 O O . THR A 1 97 ? -8.828 10.021 12.962 1.00 91.06 97 THR A O 1
ATOM 738 N N . LYS A 1 98 ? -8.233 10.223 10.806 1.00 90.88 98 LYS A N 1
ATOM 739 C CA . LYS A 1 98 ? -9.523 9.766 10.265 1.00 90.88 98 LYS A CA 1
ATOM 740 C C . LYS A 1 98 ? -9.848 8.327 10.674 1.00 90.88 98 LYS A C 1
ATOM 742 O O . LYS A 1 98 ? -10.990 8.059 11.035 1.00 90.88 98 LYS A O 1
ATOM 747 N N . ILE A 1 99 ? -8.864 7.424 10.662 1.00 92.00 99 ILE A N 1
ATOM 748 C CA . ILE A 1 99 ? -9.043 6.037 11.126 1.00 92.00 99 ILE A CA 1
ATOM 749 C C . ILE A 1 99 ? -9.426 6.006 12.608 1.00 92.00 99 ILE A C 1
ATOM 751 O O . ILE A 1 99 ? -10.363 5.307 12.987 1.00 92.00 99 ILE A O 1
ATOM 755 N N . MET A 1 100 ? -8.763 6.811 13.443 1.00 91.75 100 MET A N 1
ATOM 756 C CA . MET A 1 100 ? -9.110 6.915 14.863 1.00 91.75 100 MET A CA 1
ATOM 757 C C . MET A 1 100 ? -10.540 7.424 15.065 1.00 91.75 100 MET A C 1
ATOM 759 O O . MET A 1 100 ? -11.269 6.880 15.892 1.00 91.75 100 MET A O 1
ATOM 763 N N . THR A 1 101 ? -10.968 8.423 14.290 1.00 93.94 101 THR A N 1
ATOM 764 C CA . THR A 1 101 ? -12.352 8.913 14.322 1.00 93.94 101 THR A CA 1
ATOM 765 C C . THR A 1 101 ? -13.341 7.829 13.894 1.00 93.94 101 THR A C 1
ATOM 767 O O . THR A 1 101 ? -14.310 7.592 14.609 1.00 93.94 101 THR A O 1
ATOM 770 N N . LEU A 1 102 ? -13.065 7.097 12.811 1.00 93.69 102 LEU A N 1
ATOM 771 C CA . LEU A 1 102 ? -13.896 5.977 12.357 1.00 93.69 102 LEU A CA 1
ATOM 772 C C . LEU A 1 102 ? -14.048 4.901 13.446 1.00 93.69 102 LEU A C 1
ATOM 774 O O . LEU A 1 102 ? -15.149 4.422 13.711 1.00 93.69 102 LEU A O 1
ATOM 778 N N . MET A 1 103 ? -12.951 4.539 14.114 1.00 92.44 103 MET A N 1
ATOM 779 C CA . MET A 1 103 ? -12.959 3.555 15.200 1.00 92.44 103 MET A CA 1
ATOM 780 C C . MET A 1 103 ? -13.725 4.041 16.438 1.00 92.44 103 MET A C 1
ATOM 782 O O . MET A 1 103 ? -14.320 3.226 17.147 1.00 92.44 103 MET A O 1
ATOM 786 N N . GLN A 1 104 ? -13.704 5.345 16.723 1.00 91.56 104 GLN A N 1
ATOM 787 C CA . GLN A 1 104 ? -14.491 5.950 17.801 1.00 91.56 104 GLN A CA 1
ATOM 788 C C . GLN A 1 104 ? -15.981 5.975 17.458 1.00 91.56 104 GLN A C 1
ATOM 790 O O . GLN A 1 104 ? -16.808 5.613 18.291 1.00 91.56 104 GLN A O 1
ATOM 795 N N . GLU A 1 105 ? -16.334 6.350 16.230 1.00 93.00 105 GLU A N 1
ATOM 796 C CA . GLU A 1 105 ? -17.721 6.352 15.757 1.00 93.00 105 GLU A CA 1
ATOM 797 C C . GLU A 1 105 ? -18.320 4.941 15.763 1.00 93.00 105 GLU A C 1
ATOM 799 O O . GLU A 1 105 ? -19.458 4.754 16.195 1.00 93.00 105 GLU A O 1
ATOM 804 N N . ALA A 1 106 ? -17.536 3.935 15.364 1.00 93.12 106 ALA A N 1
ATOM 805 C CA . ALA A 1 106 ? -17.960 2.538 15.359 1.00 93.12 106 ALA A CA 1
ATOM 806 C C . ALA A 1 106 ? -18.257 1.990 16.766 1.00 93.12 106 ALA A C 1
ATOM 808 O O . ALA A 1 106 ? -19.154 1.161 16.927 1.00 93.12 106 ALA A O 1
ATOM 809 N N . SER A 1 107 ? -17.525 2.439 17.791 1.00 91.12 107 SER A N 1
ATOM 810 C CA . SER A 1 107 ? -17.698 1.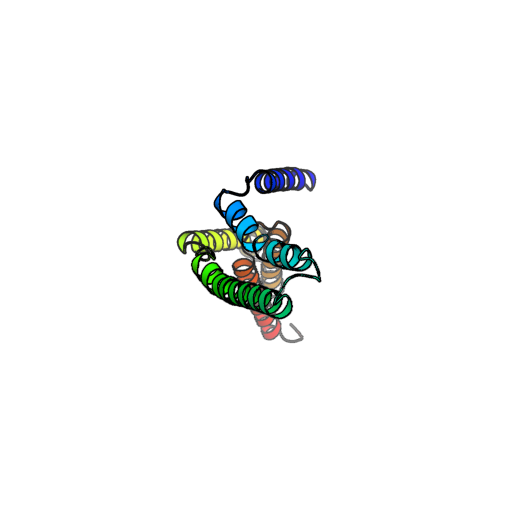969 19.172 1.00 91.12 107 SER A CA 1
ATOM 811 C C . SER A 1 107 ? -18.602 2.858 20.031 1.00 91.12 107 SER A C 1
ATOM 813 O O . SER A 1 107 ? -19.056 2.411 21.087 1.00 91.12 107 SER A O 1
ATOM 815 N N . ALA A 1 108 ? -18.922 4.079 19.592 1.00 90.31 108 ALA A N 1
ATOM 816 C CA . ALA A 1 108 ? -19.735 5.042 20.341 1.00 90.31 108 ALA A CA 1
ATOM 817 C C . ALA A 1 108 ? -21.096 4.501 20.838 1.00 90.31 108 ALA A C 1
ATOM 819 O O . ALA A 1 108 ? -21.445 4.773 21.995 1.00 90.31 108 ALA A O 1
ATOM 820 N N . PRO A 1 109 ? -21.860 3.703 20.059 1.00 85.94 109 PRO A N 1
ATOM 821 C CA . PRO A 1 109 ? -23.111 3.119 20.545 1.00 85.94 109 PRO A CA 1
ATOM 822 C C . PRO A 1 109 ? -22.889 2.186 21.742 1.00 85.94 109 PRO A C 1
ATOM 824 O O . PRO A 1 109 ? -23.591 2.277 22.745 1.00 85.94 109 PRO A O 1
ATOM 827 N N . LEU A 1 110 ? -21.844 1.357 21.675 1.00 84.69 110 LEU A N 1
ATOM 828 C CA . LEU A 1 110 ? -21.490 0.390 22.717 1.00 84.69 110 LEU A CA 1
ATOM 829 C C . LEU A 1 110 ? -20.944 1.083 23.974 1.00 84.69 110 LEU A C 1
ATOM 831 O O . LEU A 1 110 ? -21.220 0.662 25.095 1.00 84.69 110 LEU A O 1
ATOM 835 N N . MET A 1 111 ? -20.207 2.185 23.805 1.00 80.06 111 MET A N 1
ATOM 836 C CA . MET A 1 111 ? -19.733 3.003 24.928 1.00 80.06 111 MET A CA 1
ATOM 837 C C . MET A 1 111 ? -20.870 3.736 25.650 1.00 80.06 111 MET A C 1
ATOM 839 O O . MET A 1 111 ? -20.793 3.960 26.858 1.00 80.06 111 MET A O 1
ATOM 843 N N . THR A 1 112 ? -21.934 4.094 24.933 1.00 79.44 112 THR A N 1
ATOM 844 C CA . THR A 1 112 ? -23.120 4.721 25.533 1.00 79.44 112 THR A CA 1
ATOM 845 C C . THR A 1 112 ? -23.846 3.742 26.457 1.00 79.44 112 THR A C 1
ATOM 847 O O . THR A 1 112 ? -24.281 4.120 27.546 1.00 79.44 112 THR A O 1
ATOM 850 N N . ASP A 1 113 ? -23.932 2.473 26.055 1.00 71.12 113 ASP A N 1
ATOM 851 C CA . ASP A 1 113 ? -24.522 1.417 26.878 1.00 71.12 113 ASP A CA 1
ATOM 852 C C . ASP A 1 113 ? -23.623 1.050 28.070 1.00 71.12 113 ASP A C 1
ATOM 854 O O . ASP A 1 113 ? -24.125 0.858 29.177 1.00 71.12 113 ASP A O 1
ATOM 858 N N . TYR A 1 114 ? -22.298 1.099 27.898 1.00 67.94 114 TYR A N 1
ATOM 859 C CA . TYR A 1 114 ? -21.320 0.940 28.981 1.00 67.94 114 TYR A CA 1
ATOM 860 C C . TYR A 1 114 ? -21.489 1.973 30.111 1.00 67.94 114 TYR A C 1
ATOM 862 O O . TYR A 1 114 ? -21.460 1.635 31.294 1.00 67.94 114 TYR A O 1
ATOM 870 N N . GLN A 1 115 ? -21.702 3.250 29.774 1.00 67.38 115 GLN A N 1
ATOM 871 C CA . GLN A 1 115 ? -21.881 4.319 30.768 1.00 67.38 115 GLN A CA 1
ATOM 872 C C . GLN A 1 115 ? -23.173 4.185 31.591 1.00 67.38 115 GLN A C 1
ATOM 874 O O . GLN A 1 115 ? -23.283 4.797 32.654 1.00 67.38 115 GLN A O 1
ATOM 879 N N . ARG A 1 116 ? -24.141 3.379 31.133 1.00 69.19 116 ARG A N 1
ATOM 880 C CA . ARG A 1 116 ? -25.422 3.152 31.820 1.00 69.19 116 ARG A CA 1
ATOM 881 C C . ARG A 1 116 ? -25.306 2.204 33.027 1.00 69.19 116 ARG A C 1
ATOM 883 O O . ARG A 1 116 ? -26.278 2.054 33.760 1.00 69.19 116 ARG A O 1
ATOM 890 N N . GLY A 1 117 ? -24.121 1.646 33.290 1.00 56.66 117 GLY A N 1
ATOM 891 C CA . GLY A 1 117 ? -23.817 0.920 34.528 1.00 56.66 117 GLY A CA 1
ATOM 892 C C . GLY A 1 117 ? -23.998 -0.595 34.459 1.00 56.66 117 GLY A C 1
ATOM 893 O O . GLY A 1 117 ? -24.056 -1.229 35.510 1.00 56.66 117 GLY A O 1
ATOM 894 N N . ASP A 1 118 ? -24.067 -1.172 33.257 1.00 60.00 118 ASP A N 1
ATOM 895 C CA . ASP A 1 118 ? -23.970 -2.622 33.086 1.00 60.00 118 ASP A CA 1
ATOM 896 C C . ASP A 1 118 ? -22.492 -3.044 33.134 1.00 60.00 118 ASP A C 1
ATOM 898 O O . ASP A 1 118 ? -21.610 -2.310 32.683 1.00 60.00 118 ASP A O 1
ATOM 902 N N . PHE A 1 119 ? -22.202 -4.175 33.771 1.00 54.34 119 PHE A N 1
ATOM 903 C CA . PHE A 1 119 ? -20.850 -4.583 34.164 1.00 54.34 119 PHE A CA 1
ATOM 904 C C . PHE A 1 119 ? -19.824 -4.515 33.013 1.00 54.34 119 PHE A C 1
ATOM 906 O O . PHE A 1 119 ? -20.131 -4.776 31.850 1.00 54.34 119 PHE A O 1
ATOM 913 N N . VAL A 1 120 ? -18.565 -4.196 33.354 1.00 62.56 120 VAL A N 1
ATOM 914 C CA . VAL A 1 120 ? -17.403 -4.235 32.443 1.00 62.56 120 VAL A CA 1
ATOM 915 C C . VAL A 1 120 ? -17.058 -5.688 32.125 1.00 62.56 120 VAL A C 1
ATOM 917 O O . VAL A 1 120 ? -16.042 -6.211 32.585 1.00 62.56 120 VAL A O 1
ATOM 920 N N . ASP A 1 121 ? -17.933 -6.360 31.390 1.00 77.69 121 ASP A N 1
ATOM 921 C CA . ASP A 1 121 ? -17.729 -7.752 31.044 1.00 77.69 121 ASP A CA 1
ATOM 922 C C . ASP A 1 121 ? -16.745 -7.893 29.875 1.00 77.69 121 ASP A C 1
ATOM 924 O O . ASP A 1 121 ? -16.562 -6.985 29.047 1.00 77.69 121 ASP A O 1
ATOM 928 N N . LYS A 1 122 ? -16.078 -9.049 29.825 1.00 82.31 122 LYS A N 1
ATOM 929 C CA . LYS A 1 122 ? -15.233 -9.455 28.700 1.00 82.31 122 LYS A CA 1
ATOM 930 C C . LYS A 1 122 ? -16.003 -9.321 27.383 1.00 82.31 122 LYS A C 1
ATOM 932 O O . LYS A 1 122 ? -15.438 -8.837 26.402 1.00 82.31 122 LYS A O 1
ATOM 937 N N . GLU A 1 123 ? -17.284 -9.682 27.381 1.00 82.62 123 GLU A N 1
ATOM 938 C CA . GLU A 1 123 ? -18.159 -9.643 26.213 1.00 82.62 123 GLU A CA 1
ATOM 939 C C . GLU A 1 123 ? -18.330 -8.223 25.653 1.00 82.62 123 GLU A C 1
ATOM 941 O O . GLU A 1 123 ? -18.166 -8.008 24.452 1.00 82.62 123 GLU A O 1
ATOM 946 N N . THR A 1 124 ? -18.519 -7.218 26.514 1.00 84.50 124 THR A N 1
ATOM 947 C CA . THR A 1 124 ? -18.635 -5.810 26.095 1.00 84.50 124 THR A CA 1
ATOM 948 C C . THR A 1 124 ? -17.344 -5.299 25.457 1.00 84.50 124 THR A C 1
ATOM 950 O O . THR A 1 124 ? -17.373 -4.579 24.457 1.00 84.50 124 THR A O 1
ATOM 953 N N . ARG A 1 125 ? -16.182 -5.687 26.000 1.00 85.31 125 ARG A N 1
ATOM 954 C CA . ARG A 1 125 ? -14.881 -5.302 25.426 1.00 85.31 125 ARG A CA 1
ATOM 955 C C . ARG A 1 125 ? -14.642 -5.954 24.067 1.00 85.31 125 ARG A C 1
ATOM 957 O O . ARG A 1 125 ? -1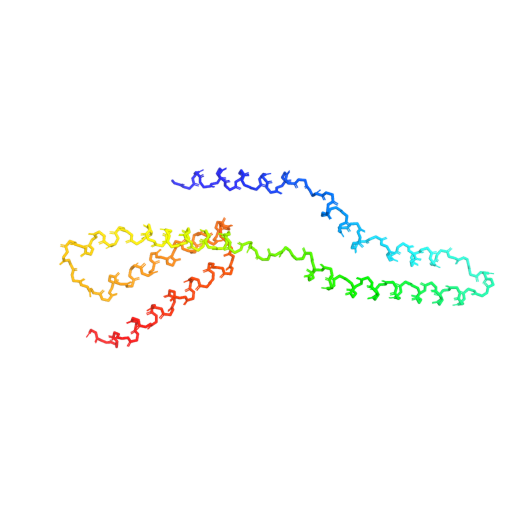4.168 -5.285 23.152 1.00 85.31 125 ARG A O 1
ATOM 964 N N . LEU A 1 126 ? -15.002 -7.229 23.925 1.00 89.38 126 LEU A N 1
ATOM 965 C CA . LEU A 1 126 ? -14.934 -7.931 22.644 1.00 89.38 126 LEU A CA 1
ATOM 966 C C . LEU A 1 126 ? -15.889 -7.315 21.615 1.00 89.38 126 LEU A C 1
ATOM 968 O O . LEU A 1 126 ? -15.492 -7.116 20.469 1.00 89.38 126 LEU A O 1
ATOM 972 N N . ALA A 1 127 ? -17.099 -6.927 22.026 1.00 89.38 127 ALA A N 1
ATOM 973 C CA . ALA A 1 127 ? -18.061 -6.258 21.154 1.00 89.38 127 ALA A CA 1
ATOM 974 C C . ALA A 1 127 ? -17.511 -4.935 20.592 1.00 89.38 127 ALA A C 1
ATOM 976 O O . ALA A 1 127 ? -17.674 -4.658 19.403 1.00 89.38 127 ALA A O 1
ATOM 977 N N . VAL A 1 128 ? -16.806 -4.145 21.413 1.00 90.56 128 VAL A N 1
ATOM 978 C CA . VAL A 1 128 ? -16.148 -2.902 20.970 1.00 90.56 128 VAL A CA 1
ATOM 979 C C . VAL A 1 128 ? -15.064 -3.180 19.929 1.00 90.56 128 VAL A C 1
ATOM 981 O O . VAL A 1 128 ? -15.073 -2.556 18.866 1.00 90.56 128 VAL A O 1
ATOM 984 N N . LEU A 1 129 ? -14.163 -4.130 20.196 1.00 92.50 129 LEU A N 1
ATOM 985 C CA . LEU A 1 129 ? -13.100 -4.489 19.249 1.00 92.50 129 LEU A CA 1
ATOM 986 C C . LEU A 1 129 ? -13.676 -5.017 17.931 1.00 92.50 129 LEU A C 1
ATOM 988 O O . LEU A 1 129 ? -13.187 -4.681 16.852 1.00 92.50 129 LEU A O 1
ATOM 992 N N . GLN A 1 130 ? -14.754 -5.796 17.999 1.00 93.00 130 GLN A N 1
ATOM 993 C CA . GLN A 1 130 ? -15.395 -6.358 16.818 1.00 93.00 130 GLN A CA 1
ATOM 994 C C . GLN A 1 130 ? -16.121 -5.295 15.985 1.00 93.00 130 GLN A C 1
ATOM 996 O O . GLN A 1 130 ? -16.056 -5.337 14.756 1.00 93.00 130 GLN A O 1
ATOM 1001 N N . ALA A 1 131 ? -16.745 -4.303 16.626 1.00 93.81 131 ALA A N 1
ATOM 1002 C CA . ALA A 1 131 ? -17.314 -3.150 15.933 1.00 93.81 131 ALA A CA 1
ATOM 1003 C C . ALA A 1 131 ? -16.232 -2.340 15.199 1.00 93.81 131 ALA A C 1
ATOM 1005 O O . ALA A 1 131 ? -16.402 -2.005 14.026 1.00 93.81 131 ALA A O 1
ATOM 1006 N N . GLN A 1 132 ? -15.092 -2.094 15.852 1.00 95.25 132 GLN A N 1
ATOM 1007 C CA . GLN A 1 132 ? -13.958 -1.395 15.243 1.00 95.25 132 GLN A CA 1
ATOM 1008 C C . GLN A 1 132 ? -13.369 -2.172 14.065 1.00 95.25 132 GLN A C 1
ATOM 1010 O O . GLN A 1 132 ? -13.180 -1.601 12.992 1.00 95.25 132 GLN A O 1
ATOM 1015 N N . ARG A 1 133 ? -13.148 -3.484 14.219 1.00 94.94 133 ARG A N 1
ATOM 1016 C CA . ARG A 1 133 ? -12.665 -4.346 13.132 1.00 94.94 133 ARG A CA 1
ATOM 1017 C C . ARG A 1 133 ? -13.616 -4.308 11.936 1.00 94.94 133 ARG A C 1
ATOM 1019 O O . ARG A 1 133 ? -13.160 -4.130 10.813 1.00 94.94 133 ARG A O 1
ATOM 1026 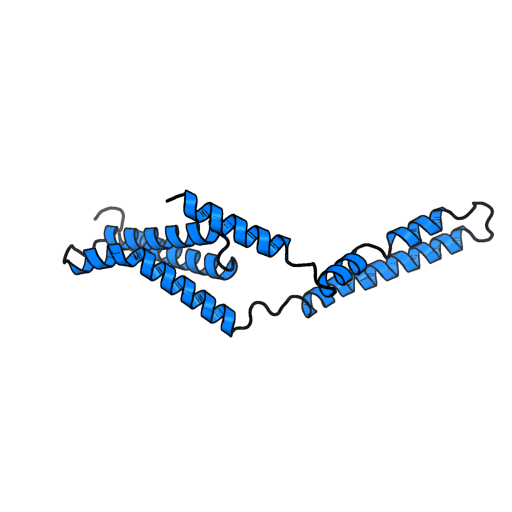N N . ASN A 1 134 ? -14.923 -4.440 12.161 1.00 94.94 134 ASN A N 1
ATOM 1027 C CA . ASN A 1 134 ? -15.910 -4.410 11.081 1.00 94.94 134 ASN A CA 1
ATOM 1028 C C . ASN A 1 134 ? -15.909 -3.071 10.333 1.00 94.94 134 ASN A C 1
ATOM 1030 O O . ASN A 1 134 ? -15.989 -3.070 9.109 1.00 94.94 134 ASN A O 1
ATOM 1034 N N . ALA A 1 135 ? -15.765 -1.946 11.040 1.00 93.31 135 ALA A N 1
ATOM 1035 C CA . ALA A 1 135 ? -15.662 -0.632 10.410 1.00 93.31 135 ALA A CA 1
ATOM 1036 C C . ALA A 1 135 ? -14.389 -0.490 9.558 1.00 93.31 135 ALA A C 1
ATOM 1038 O O . ALA A 1 135 ? -14.451 0.035 8.449 1.00 93.31 135 ALA A O 1
ATOM 1039 N N . LEU A 1 136 ? -13.249 -1.004 10.035 1.00 93.12 136 LEU A N 1
ATOM 1040 C CA . LEU A 1 136 ? -12.013 -1.035 9.246 1.00 93.12 136 LEU A CA 1
ATOM 1041 C C . LEU A 1 136 ? -12.128 -1.956 8.023 1.00 93.12 136 LEU A C 1
ATOM 1043 O O . LEU A 1 136 ? -11.581 -1.641 6.972 1.00 93.12 136 LEU A O 1
ATOM 1047 N N . LEU A 1 137 ? -12.841 -3.080 8.130 1.00 91.62 137 LEU A N 1
ATOM 1048 C CA . LEU A 1 137 ? -13.074 -3.977 6.996 1.00 91.62 137 LEU A CA 1
ATOM 1049 C C . LEU A 1 137 ? -14.007 -3.349 5.945 1.00 91.62 137 LEU A C 1
ATOM 1051 O O . LEU A 1 137 ? -13.679 -3.422 4.767 1.00 91.62 137 LEU A O 1
ATOM 1055 N N . ASP A 1 138 ? -15.088 -2.668 6.350 1.00 91.19 138 ASP A N 1
ATOM 1056 C CA . ASP A 1 138 ? -15.969 -1.906 5.434 1.00 91.19 138 ASP A CA 1
ATOM 1057 C C . ASP A 1 138 ? -15.155 -0.821 4.706 1.00 91.19 138 ASP A C 1
ATOM 1059 O O . ASP A 1 138 ? -15.189 -0.706 3.485 1.00 91.19 138 ASP A O 1
ATOM 1063 N N . ALA A 1 139 ? -14.310 -0.099 5.447 1.00 89.12 139 ALA A N 1
ATOM 1064 C CA . ALA A 1 139 ? -13.451 0.942 4.894 1.00 89.12 139 ALA A CA 1
ATOM 1065 C C . ALA A 1 139 ? -12.367 0.413 3.932 1.00 89.12 139 ALA A C 1
ATOM 1067 O O . ALA A 1 139 ? -11.959 1.122 3.005 1.00 89.12 139 ALA A O 1
ATOM 1068 N N . ARG A 1 140 ? -11.906 -0.828 4.139 1.00 84.88 140 ARG A N 1
ATOM 1069 C CA . ARG A 1 140 ? -10.990 -1.532 3.232 1.00 84.88 140 ARG A CA 1
ATOM 1070 C C . ARG A 1 140 ? -11.687 -1.933 1.943 1.00 84.88 140 ARG A C 1
ATOM 1072 O O . ARG A 1 140 ? -11.120 -1.750 0.869 1.00 84.88 140 ARG A O 1
ATOM 1079 N N . ASP A 1 141 ? -12.884 -2.491 2.061 1.00 87.25 141 ASP A N 1
ATOM 1080 C CA . ASP A 1 141 ? -13.667 -2.944 0.915 1.00 87.25 141 ASP A CA 1
ATOM 1081 C C . ASP A 1 141 ? -14.093 -1.746 0.039 1.00 87.25 141 ASP A C 1
ATOM 1083 O O . ASP A 1 141 ? -14.142 -1.866 -1.185 1.00 87.25 141 ASP A O 1
ATOM 1087 N N . ASP A 1 142 ? -14.277 -0.571 0.652 1.00 82.62 142 ASP A N 1
ATOM 1088 C CA . ASP A 1 142 ? -14.545 0.705 -0.022 1.00 82.62 142 ASP A CA 1
ATOM 1089 C C . ASP A 1 142 ? -13.279 1.403 -0.575 1.00 82.62 142 ASP A C 1
ATOM 1091 O O . ASP A 1 142 ? -13.387 2.438 -1.233 1.00 82.62 142 ASP A O 1
ATOM 1095 N N . GLY A 1 143 ? -12.070 0.891 -0.302 1.00 81.25 143 GLY A N 1
ATOM 1096 C CA . GLY A 1 143 ? -10.805 1.473 -0.780 1.00 81.25 143 GLY A CA 1
ATOM 1097 C C . GLY A 1 143 ? -10.543 2.911 -0.310 1.00 81.25 143 GLY A C 1
ATOM 1098 O O . GLY A 1 143 ? -9.823 3.656 -0.969 1.00 81.25 143 GLY A O 1
ATOM 1099 N N . THR A 1 144 ? -11.154 3.325 0.805 1.00 78.44 144 THR A N 1
ATOM 1100 C CA . THR A 1 144 ? -11.165 4.729 1.266 1.00 78.44 144 THR A CA 1
ATOM 1101 C C . THR A 1 144 ? -9.863 5.153 1.959 1.00 78.44 144 THR A C 1
ATOM 1103 O O . THR A 1 144 ? -9.596 6.348 2.086 1.00 78.44 144 THR A O 1
ATOM 1106 N N . PHE A 1 145 ? -9.060 4.187 2.406 1.00 83.31 145 PHE A N 1
ATOM 1107 C CA . PHE A 1 145 ? -7.827 4.408 3.162 1.00 83.31 145 PHE A CA 1
ATOM 1108 C C . PHE A 1 145 ? -6.650 3.648 2.556 1.00 83.31 145 PHE A C 1
ATOM 1110 O O . PHE A 1 145 ? -6.824 2.602 1.925 1.00 83.31 145 PHE A O 1
ATOM 1117 N N . ASP A 1 146 ? -5.451 4.154 2.821 1.00 84.56 146 ASP A N 1
ATOM 1118 C CA . ASP A 1 146 ? -4.187 3.500 2.544 1.00 84.56 146 ASP A CA 1
ATOM 1119 C C . ASP A 1 146 ? -4.137 2.109 3.190 1.00 84.56 146 ASP A C 1
ATOM 1121 O O . ASP A 1 146 ? -4.453 1.903 4.372 1.00 84.56 146 ASP A O 1
ATOM 1125 N N . ALA A 1 147 ? -3.742 1.132 2.375 1.00 82.94 147 ALA A N 1
ATOM 1126 C CA . ALA A 1 147 ? -3.752 -0.270 2.754 1.00 82.94 147 ALA A CA 1
ATOM 1127 C C . ALA A 1 147 ? -2.783 -0.570 3.907 1.00 82.94 147 ALA A C 1
ATOM 1129 O O . ALA A 1 147 ? -3.092 -1.419 4.744 1.00 82.94 147 ALA A O 1
ATOM 1130 N N . GLU A 1 148 ? -1.642 0.121 3.985 1.00 85.81 148 GLU A N 1
ATOM 1131 C CA . GLU A 1 148 ? -0.639 -0.093 5.028 1.00 85.81 148 GLU A CA 1
ATOM 1132 C C . GLU A 1 148 ? -1.138 0.429 6.378 1.00 85.81 148 GLU A C 1
ATOM 1134 O O . GLU A 1 148 ? -1.086 -0.290 7.382 1.00 85.81 148 GLU A O 1
ATOM 1139 N N . ILE A 1 149 ? -1.704 1.640 6.408 1.00 87.56 149 ILE A N 1
ATOM 1140 C CA . ILE A 1 149 ? -2.229 2.224 7.651 1.00 87.56 149 ILE A CA 1
ATOM 1141 C C . ILE A 1 149 ? -3.418 1.403 8.169 1.00 87.56 149 ILE A C 1
ATOM 1143 O O . ILE A 1 149 ? -3.494 1.097 9.368 1.00 87.56 149 ILE A O 1
ATOM 1147 N N . LEU A 1 150 ? -4.317 0.979 7.281 1.00 89.56 150 LEU A N 1
ATOM 1148 C CA . LEU A 1 150 ? -5.479 0.177 7.652 1.00 89.56 150 LEU A CA 1
ATOM 1149 C C . LEU A 1 150 ? -5.071 -1.221 8.140 1.00 89.56 150 LEU A C 1
ATOM 1151 O O . LEU A 1 150 ? -5.563 -1.686 9.172 1.00 89.56 150 LEU A O 1
ATOM 1155 N N . GLN A 1 151 ? -4.117 -1.865 7.464 1.00 90.19 151 GLN A N 1
ATOM 1156 C CA . GLN A 1 151 ? -3.562 -3.146 7.897 1.00 90.19 151 GLN A CA 1
ATOM 1157 C C . GLN A 1 151 ? -2.862 -3.031 9.255 1.00 90.19 151 GLN A C 1
ATOM 1159 O O . GLN A 1 151 ? -3.070 -3.887 10.114 1.00 90.19 151 GLN A O 1
ATOM 1164 N N . SER A 1 152 ? -2.086 -1.968 9.488 1.00 90.50 152 SER A N 1
ATOM 1165 C CA . SER A 1 152 ? -1.429 -1.745 10.782 1.00 90.50 152 SER A CA 1
ATOM 1166 C C . SER A 1 152 ? -2.444 -1.614 11.925 1.00 90.50 152 SER A C 1
ATOM 1168 O O . SER A 1 152 ? -2.236 -2.162 13.006 1.00 90.50 152 SER A O 1
ATOM 1170 N N . SER A 1 153 ? -3.582 -0.968 11.661 1.00 93.38 153 SER A N 1
ATOM 1171 C CA . SER A 1 153 ? -4.647 -0.760 12.646 1.00 93.38 153 SER A CA 1
ATOM 1172 C C . SER A 1 153 ? -5.408 -2.057 12.955 1.00 93.38 153 SER A C 1
ATOM 1174 O O . SER A 1 153 ? -5.692 -2.340 14.117 1.00 93.38 153 SER A O 1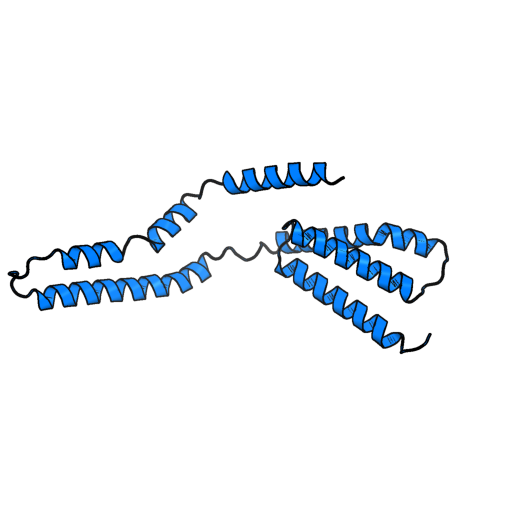
ATOM 1176 N N . LEU A 1 154 ? -5.677 -2.890 11.941 1.00 93.44 154 LEU A N 1
ATOM 1177 C CA . LEU A 1 154 ? -6.261 -4.227 12.125 1.00 93.44 154 LEU A CA 1
ATOM 1178 C C . LEU A 1 154 ? -5.354 -5.140 12.959 1.00 93.44 154 LEU A C 1
ATOM 1180 O O . LEU A 1 154 ? -5.835 -5.825 13.855 1.00 93.44 154 LEU A O 1
ATOM 1184 N N . VAL A 1 155 ? -4.041 -5.111 12.715 1.00 94.62 155 VAL A N 1
ATOM 1185 C CA . VAL A 1 155 ? -3.072 -5.904 13.491 1.00 94.62 155 VAL A CA 1
ATOM 1186 C C . VAL A 1 155 ? -3.093 -5.527 14.974 1.00 94.62 155 VAL A C 1
ATOM 1188 O O . VAL A 1 155 ? -3.022 -6.410 15.828 1.00 94.62 155 VAL A O 1
ATOM 1191 N N . VAL A 1 156 ? -3.213 -4.234 15.291 1.00 92.62 156 VAL A N 1
ATOM 1192 C CA . VAL A 1 156 ? -3.320 -3.770 16.684 1.00 92.62 156 VAL A CA 1
ATOM 1193 C C . VAL A 1 156 ? -4.599 -4.299 17.342 1.00 92.62 156 VAL A C 1
ATOM 1195 O O . VAL A 1 156 ? -4.524 -4.861 18.432 1.00 92.62 156 VAL A O 1
ATOM 1198 N N . LEU A 1 157 ? -5.750 -4.206 16.668 1.00 92.62 157 LEU A N 1
ATOM 1199 C CA . LEU A 1 157 ? -7.015 -4.735 17.199 1.00 92.62 157 LEU A CA 1
ATOM 1200 C C . LEU A 1 157 ? -6.982 -6.249 17.422 1.00 92.62 157 LEU A C 1
ATOM 1202 O O . LEU A 1 157 ? -7.517 -6.746 18.413 1.00 92.62 157 LEU A O 1
ATOM 1206 N N . ASP A 1 158 ? -6.346 -6.984 16.515 1.00 93.25 158 ASP A N 1
ATOM 1207 C CA . ASP A 1 158 ? -6.211 -8.435 16.618 1.00 93.25 158 ASP A CA 1
ATOM 1208 C C . ASP A 1 158 ? -5.358 -8.824 17.830 1.00 93.25 158 ASP A C 1
ATOM 1210 O O . ASP A 1 158 ? -5.702 -9.754 18.565 1.00 93.25 158 ASP A O 1
ATOM 1214 N N . ALA A 1 159 ? -4.276 -8.083 18.083 1.00 92.88 159 ALA A N 1
ATOM 1215 C CA . ALA A 1 159 ? -3.454 -8.266 19.272 1.00 92.88 159 ALA A CA 1
ATOM 1216 C C . ALA A 1 159 ? -4.244 -7.978 20.561 1.00 92.88 159 ALA A C 1
ATOM 1218 O O . ALA A 1 159 ? -4.163 -8.756 21.519 1.00 92.88 159 ALA A O 1
ATOM 1219 N N . ASP A 1 160 ? -5.052 -6.914 20.572 1.00 91.62 160 ASP A N 1
ATOM 1220 C CA . ASP A 1 160 ? -5.905 -6.566 21.710 1.00 91.62 160 ASP A CA 1
ATOM 1221 C C . ASP A 1 160 ? -6.944 -7.659 21.987 1.00 91.62 160 ASP A C 1
ATOM 1223 O O . ASP A 1 160 ? -7.096 -8.084 23.137 1.00 91.62 160 ASP A O 1
ATOM 1227 N N . GLN A 1 161 ? -7.594 -8.192 20.949 1.00 90.50 161 GLN A N 1
ATOM 1228 C CA . GLN A 1 161 ? -8.556 -9.288 21.079 1.00 90.50 161 GLN A CA 1
ATOM 1229 C C . GLN A 1 161 ? -7.905 -10.537 21.686 1.00 90.50 161 GLN A C 1
ATOM 1231 O O . GLN A 1 161 ? -8.415 -11.090 22.663 1.00 90.50 161 GLN A O 1
ATOM 1236 N N . ILE A 1 162 ? -6.746 -10.942 21.158 1.00 90.69 162 ILE A N 1
ATOM 1237 C CA . ILE A 1 162 ? -5.989 -12.091 21.672 1.00 90.69 162 ILE A CA 1
ATOM 1238 C C . ILE A 1 162 ? -5.628 -11.877 23.146 1.00 90.69 162 ILE A C 1
ATOM 1240 O O . ILE A 1 162 ? -5.761 -12.795 23.956 1.00 90.69 162 ILE A O 1
ATOM 1244 N N . SER A 1 163 ? -5.204 -10.668 23.526 1.00 87.31 163 SER A N 1
ATOM 1245 C CA . SER A 1 163 ? -4.840 -10.362 24.914 1.00 87.31 163 SER A CA 1
ATOM 1246 C C . SER A 1 163 ? -6.023 -10.511 25.884 1.00 87.31 163 SER A C 1
ATOM 1248 O O . SER A 1 163 ? -5.855 -11.017 26.999 1.00 87.31 163 SER A O 1
ATOM 1250 N N . ILE A 1 164 ? -7.227 -10.126 25.450 1.00 86.00 164 ILE A N 1
ATOM 1251 C CA . ILE A 1 164 ? -8.467 -10.251 26.223 1.00 86.00 164 ILE A CA 1
ATOM 1252 C C . ILE A 1 164 ? -8.886 -11.716 26.331 1.00 86.00 164 ILE A C 1
ATOM 1254 O O . ILE A 1 164 ? -9.292 -12.163 27.407 1.00 86.00 164 ILE A O 1
ATOM 1258 N N . ASP A 1 165 ? -8.748 -12.482 25.250 1.00 84.81 165 ASP A N 1
ATOM 1259 C CA . ASP A 1 165 ? -9.068 -13.905 25.255 1.00 84.81 165 ASP A CA 1
ATOM 1260 C C . ASP A 1 165 ? -8.144 -14.710 26.164 1.00 84.81 165 ASP A C 1
ATOM 1262 O O . ASP A 1 165 ? -8.626 -15.522 26.957 1.00 84.81 165 ASP A O 1
ATOM 1266 N N . LEU A 1 166 ? -6.842 -14.416 26.137 1.00 84.00 166 LEU A N 1
ATOM 1267 C CA . LEU A 1 166 ? -5.853 -15.061 27.001 1.00 84.00 166 LEU A CA 1
ATOM 1268 C C . LEU A 1 166 ? -6.046 -14.723 28.483 1.00 84.00 166 LEU A C 1
ATOM 1270 O O . LEU A 1 166 ? -5.821 -15.577 29.339 1.00 84.00 166 LEU A O 1
ATOM 1274 N N . ARG A 1 167 ? -6.478 -13.498 28.807 1.00 77.69 167 ARG A N 1
ATOM 1275 C CA . ARG A 1 167 ? -6.743 -13.087 30.195 1.00 77.69 167 ARG A CA 1
ATOM 1276 C C . ARG A 1 167 ? -8.023 -13.719 30.768 1.00 77.69 167 ARG A C 1
ATOM 1278 O O . ARG A 1 167 ? -8.155 -13.769 31.985 1.00 77.69 167 ARG A O 1
ATOM 1285 N N . GLY A 1 168 ? -8.933 -14.201 29.918 1.00 66.50 168 GLY A N 1
ATOM 1286 C CA . GLY A 1 168 ? -10.230 -14.751 30.328 1.00 66.50 168 GLY A CA 1
ATOM 1287 C C . GLY A 1 168 ? -10.255 -16.233 30.719 1.00 66.50 168 GLY A C 1
ATOM 1288 O O . GLY A 1 168 ? -11.208 -16.637 31.363 1.00 66.50 168 GLY A O 1
ATOM 1289 N N . GLY A 1 169 ? -9.250 -17.045 30.364 1.00 56.22 169 GLY A N 1
ATOM 1290 C CA . GLY A 1 169 ? -9.231 -18.490 30.667 1.00 56.22 169 GLY A CA 1
ATOM 1291 C C . GLY A 1 169 ? -10.447 -19.293 30.133 1.00 56.22 169 GLY A C 1
ATOM 1292 O O . GLY A 1 169 ? -11.428 -18.724 29.665 1.00 56.22 169 GLY A O 1
ATOM 1293 N N . PRO A 1 170 ? -10.427 -20.640 30.148 1.00 52.44 170 PRO A N 1
ATOM 1294 C CA . PRO A 1 170 ? -11.526 -21.441 29.591 1.00 52.44 170 PRO A CA 1
ATOM 1295 C C . PRO A 1 170 ? -12.840 -21.426 30.385 1.00 52.44 170 PRO A C 1
ATOM 1297 O O . PRO A 1 170 ? -13.790 -22.053 29.935 1.00 52.44 170 PRO A O 1
ATOM 1300 N N . ASN A 1 171 ? -12.922 -20.777 31.548 1.00 49.00 171 ASN A N 1
ATOM 1301 C CA . ASN A 1 171 ? -14.146 -20.700 32.346 1.00 49.00 171 ASN A CA 1
ATOM 1302 C C . ASN A 1 171 ? -14.137 -19.400 33.162 1.00 49.00 171 ASN A C 1
ATOM 1304 O O . ASN A 1 171 ? -13.280 -19.300 34.034 1.00 49.00 171 ASN A O 1
ATOM 1308 N N . GLY A 1 172 ? -15.087 -18.495 32.886 1.00 50.03 172 GLY A N 1
ATOM 1309 C CA . GLY A 1 172 ? -15.576 -17.422 33.776 1.00 50.03 172 GLY A CA 1
ATOM 1310 C C . GLY A 1 172 ? -14.546 -16.620 34.561 1.00 50.03 172 GLY A C 1
ATOM 1311 O O . GLY A 1 172 ? -14.154 -17.100 35.647 1.00 50.03 172 GLY A O 1
#